Protein AF-A0A946ZHN4-F1 (afdb_monomer_lite)

Sequence (95 aa):
HSEYTPRGWMKTEKELLIFEQHLYLRQPGYGTSYITGKYLLENAMADYARIKEVNGNTFRIKDFLDELNSIGNIPISLGHWEMTGLDQFKGDQSN

Radius of gy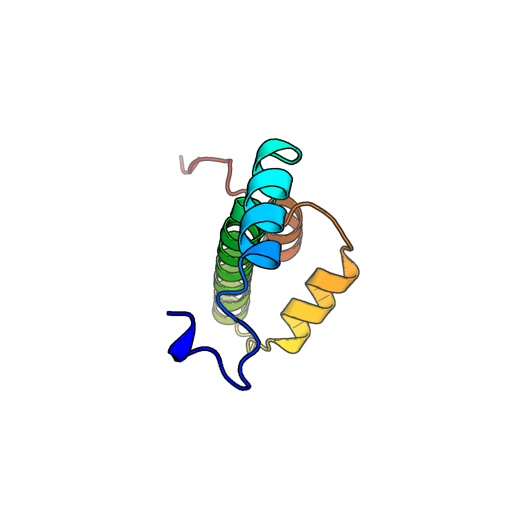ration: 18.46 Å; chains: 1; bounding box: 53×26×46 Å

Secondary structure (DSSP, 8-state):
-GGGSGGG-S---HHHHHHHHHHHHHSTTHHHHHHHHHHHHHHHHHHHHHHHHHTTPPP-HHHHHHHHHHH-SS-HHHHHHHHH---TTS-----

Structure (mmCIF, N/CA/C/O backbone):
data_AF-A0A946ZHN4-F1
#
_entry.id   AF-A0A946ZHN4-F1
#
loop_
_atom_site.group_PDB
_atom_site.id
_atom_site.type_symbol
_atom_site.label_atom_id
_atom_site.label_alt_id
_atom_site.label_comp_id
_atom_site.label_asym_id
_atom_site.label_entity_id
_atom_site.label_seq_id
_atom_site.pdbx_PDB_ins_code
_atom_site.Cartn_x
_atom_site.Cartn_y
_atom_site.Cartn_z
_atom_site.occupancy
_atom_site.B_iso_or_equiv
_atom_site.auth_seq_id
_atom_site.auth_comp_id
_atom_site.auth_asym_id
_atom_site.auth_atom_id
_atom_site.pdbx_PDB_model_num
ATOM 1 N N . HIS A 1 1 ? 21.571 12.083 -7.042 1.00 60.62 1 HIS A N 1
ATOM 2 C CA . HIS A 1 1 ? 20.841 11.061 -6.254 1.00 60.62 1 HIS A CA 1
ATOM 3 C C . HIS A 1 1 ? 21.572 9.713 -6.248 1.00 60.62 1 HIS A C 1
ATOM 5 O O . HIS A 1 1 ? 21.748 9.179 -5.167 1.00 60.62 1 HIS A O 1
ATOM 11 N N . SER A 1 2 ? 22.062 9.199 -7.391 1.00 66.06 2 SER A N 1
ATOM 12 C CA . SER A 1 2 ? 22.798 7.915 -7.472 1.00 66.06 2 SER A CA 1
ATOM 13 C C . SER A 1 2 ? 24.046 7.848 -6.576 1.00 66.06 2 SER A C 1
ATOM 15 O O . SER A 1 2 ? 24.299 6.831 -5.940 1.00 66.06 2 SER A O 1
ATOM 17 N N . GLU A 1 3 ? 24.794 8.950 -6.466 1.00 71.38 3 GLU A N 1
ATOM 18 C CA . GLU A 1 3 ? 26.007 9.041 -5.634 1.00 71.38 3 GLU A CA 1
ATOM 19 C C . GLU A 1 3 ? 25.731 8.987 -4.121 1.00 71.38 3 GLU A C 1
ATOM 21 O O . GLU A 1 3 ? 26.640 8.738 -3.336 1.00 71.38 3 GLU A O 1
ATOM 26 N N . TYR A 1 4 ? 24.476 9.185 -3.705 1.00 72.31 4 TYR A N 1
ATOM 27 C CA . TYR A 1 4 ? 24.073 9.191 -2.295 1.00 72.31 4 TYR A CA 1
ATOM 28 C C . TYR A 1 4 ? 23.433 7.875 -1.846 1.00 72.31 4 TYR A C 1
ATOM 30 O O . TYR A 1 4 ? 23.035 7.744 -0.689 1.00 72.31 4 TYR A O 1
ATOM 38 N N . THR A 1 5 ? 23.315 6.894 -2.742 1.00 70.62 5 THR A N 1
ATOM 39 C CA . THR A 1 5 ? 22.730 5.592 -2.411 1.00 70.62 5 THR A CA 1
ATOM 40 C C . THR A 1 5 ? 23.743 4.755 -1.623 1.00 70.62 5 THR A C 1
ATOM 42 O O . THR A 1 5 ? 24.824 4.463 -2.150 1.00 70.62 5 THR A O 1
ATOM 45 N N . PRO A 1 6 ? 23.434 4.340 -0.377 1.00 70.94 6 PRO A N 1
ATOM 46 C CA . PRO A 1 6 ? 24.361 3.572 0.444 1.00 70.94 6 PRO A CA 1
ATOM 47 C 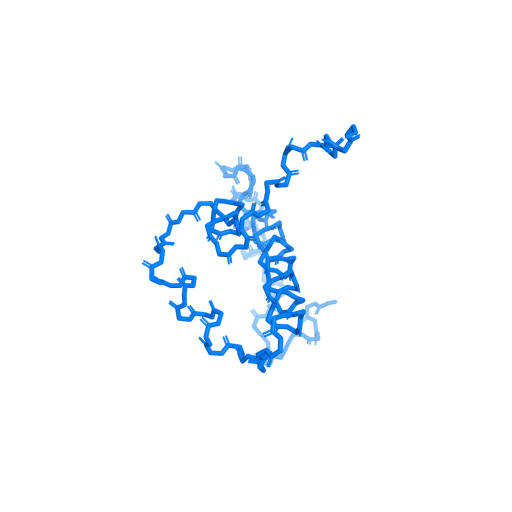C . PRO A 1 6 ? 24.846 2.311 -0.277 1.00 70.94 6 PRO A C 1
ATOM 49 O O . PRO A 1 6 ? 24.087 1.666 -0.998 1.00 70.94 6 PRO A O 1
ATOM 52 N N . ARG A 1 7 ? 26.116 1.946 -0.063 1.00 74.06 7 ARG A N 1
ATOM 53 C CA . ARG A 1 7 ? 26.746 0.725 -0.610 1.00 74.06 7 ARG A CA 1
ATOM 54 C C . ARG A 1 7 ? 26.823 0.651 -2.146 1.00 74.06 7 ARG A C 1
ATOM 56 O O . ARG A 1 7 ? 27.133 -0.413 -2.673 1.00 74.06 7 ARG A O 1
ATOM 63 N N . GLY A 1 8 ? 26.575 1.753 -2.861 1.00 69.62 8 GLY A N 1
ATOM 64 C CA . GLY A 1 8 ? 26.704 1.803 -4.322 1.00 69.62 8 GLY A CA 1
ATOM 65 C C . GLY A 1 8 ? 25.678 0.942 -5.064 1.00 69.62 8 GLY A C 1
ATOM 66 O O . GLY A 1 8 ? 25.953 0.477 -6.165 1.00 69.62 8 GLY A O 1
ATOM 67 N N . TRP A 1 9 ? 24.508 0.703 -4.462 1.00 68.44 9 TRP A N 1
ATOM 68 C CA . TRP A 1 9 ? 23.435 -0.107 -5.057 1.00 68.44 9 TRP A CA 1
ATOM 69 C C . TRP A 1 9 ? 22.787 0.524 -6.285 1.00 68.44 9 TRP A C 1
ATOM 71 O O . TRP A 1 9 ? 22.188 -0.178 -7.092 1.00 68.44 9 TRP A O 1
ATOM 81 N N . MET A 1 10 ? 22.930 1.837 -6.439 1.00 65.56 10 MET A N 1
ATOM 82 C CA . MET A 1 10 ? 22.516 2.548 -7.635 1.00 65.56 10 MET A CA 1
ATOM 83 C C . MET A 1 10 ? 23.778 2.994 -8.359 1.00 65.56 10 MET A C 1
ATOM 85 O O . MET A 1 10 ? 24.433 3.965 -7.971 1.00 65.56 10 MET A O 1
ATOM 89 N N . LYS A 1 11 ? 24.145 2.242 -9.391 1.00 65.06 11 LYS A N 1
ATOM 90 C CA . LYS A 1 11 ? 25.177 2.651 -10.333 1.00 65.06 11 LYS A CA 1
ATOM 91 C C . LYS A 1 11 ? 24.492 3.234 -11.557 1.00 65.06 11 LYS A C 1
ATOM 93 O O . LYS A 1 11 ? 23.489 2.699 -12.021 1.00 65.06 11 LYS A O 1
ATOM 98 N N . THR A 1 12 ? 25.055 4.293 -12.122 1.00 65.25 12 THR A N 1
ATOM 99 C CA . THR A 1 12 ? 24.670 4.835 -13.433 1.00 65.25 12 THR A CA 1
ATOM 100 C C . THR A 1 12 ? 25.182 3.935 -14.564 1.00 65.25 12 THR A C 1
ATOM 102 O O . THR A 1 12 ? 25.831 4.379 -15.509 1.00 65.25 12 THR A O 1
ATOM 105 N N . GLU A 1 13 ? 24.920 2.632 -14.463 1.00 75.00 13 GLU A N 1
ATOM 106 C CA . GLU A 1 13 ? 25.225 1.676 -15.519 1.00 75.00 13 GLU A CA 1
ATOM 107 C C . GLU A 1 13 ? 24.199 1.858 -16.642 1.00 75.00 13 GLU A C 1
ATOM 109 O O . GLU A 1 13 ? 22.987 1.790 -16.431 1.00 75.00 13 GLU A O 1
ATOM 114 N N . LYS A 1 14 ? 24.692 2.110 -17.859 1.00 79.06 14 LYS A N 1
ATOM 115 C CA . LYS A 1 14 ? 23.858 2.351 -19.046 1.00 79.06 14 LYS A CA 1
ATOM 116 C C . LYS A 1 14 ? 22.855 1.215 -19.291 1.00 79.06 14 LYS A C 1
ATOM 118 O O . LYS A 1 14 ? 21.747 1.470 -19.751 1.00 79.06 14 LYS A O 1
ATOM 123 N N . GLU A 1 15 ? 23.234 -0.017 -18.964 1.00 83.50 15 GLU A N 1
ATOM 124 C CA . GLU A 1 15 ? 22.392 -1.205 -19.117 1.00 83.50 15 GLU A CA 1
ATOM 125 C C 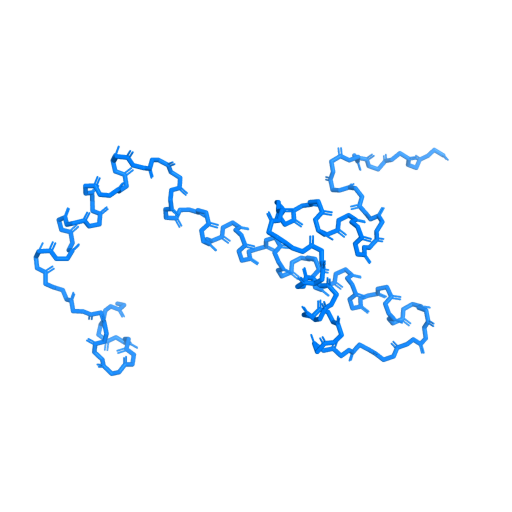. GLU A 1 15 ? 21.200 -1.207 -18.151 1.00 83.50 15 GLU A C 1
ATOM 127 O O . GLU A 1 15 ? 20.077 -1.452 -18.591 1.00 83.50 15 GLU A O 1
ATOM 132 N N . LEU A 1 16 ? 21.410 -0.852 -16.875 1.00 83.88 16 LEU A N 1
ATOM 133 C CA . LEU A 1 16 ? 20.336 -0.757 -15.880 1.00 83.88 16 LEU A CA 1
ATOM 134 C C . LEU A 1 16 ? 19.316 0.320 -16.268 1.00 83.88 16 LEU A C 1
ATOM 136 O O . LEU A 1 16 ? 18.114 0.067 -16.253 1.00 83.88 16 LEU A O 1
ATOM 140 N N . LEU A 1 17 ? 19.791 1.491 -16.702 1.00 85.81 17 LEU A N 1
ATOM 141 C CA . LEU A 1 17 ? 18.916 2.578 -17.150 1.00 85.81 17 LEU A CA 1
ATOM 142 C C . LEU A 1 17 ? 18.051 2.164 -18.351 1.00 85.81 17 LEU A C 1
ATOM 144 O O . LEU A 1 17 ? 16.845 2.410 -18.369 1.00 85.81 17 LEU A O 1
ATOM 148 N N . ILE A 1 18 ? 18.656 1.528 -19.360 1.00 89.56 18 ILE A N 1
ATOM 149 C CA . ILE A 1 18 ? 17.932 1.052 -20.547 1.00 89.56 18 ILE A CA 1
ATOM 150 C C . ILE A 1 18 ? 16.919 -0.030 -20.158 1.00 89.56 18 ILE A C 1
ATOM 152 O O . ILE A 1 18 ? 15.811 -0.054 -20.700 1.00 89.56 18 ILE A O 1
ATOM 156 N N . PHE A 1 19 ? 17.275 -0.919 -19.232 1.00 91.19 19 PHE A N 1
ATOM 157 C CA . PHE A 1 19 ? 16.364 -1.935 -18.716 1.00 91.19 19 PHE A CA 1
ATOM 158 C C . PHE A 1 19 ? 15.139 -1.306 -18.039 1.00 91.19 19 PHE A C 1
ATOM 160 O O . PHE A 1 19 ? 14.016 -1.652 -18.405 1.00 91.19 19 PHE A O 1
ATOM 167 N N . GLU A 1 20 ? 15.329 -0.354 -17.120 1.00 89.81 20 GLU A N 1
ATOM 168 C CA . GLU A 1 20 ? 14.227 0.327 -16.424 1.00 89.81 20 GLU A CA 1
ATOM 169 C C . GLU A 1 20 ? 13.304 1.066 -17.403 1.00 89.81 20 GLU A C 1
ATOM 171 O O . GLU A 1 20 ? 12.081 0.949 -17.314 1.00 89.81 20 GLU A O 1
ATOM 176 N N . GLN A 1 21 ? 13.865 1.759 -18.400 1.00 91.25 21 GLN A N 1
ATOM 177 C CA . GLN A 1 21 ? 13.079 2.424 -19.445 1.00 91.25 21 GLN A CA 1
ATOM 178 C C . GLN A 1 21 ? 12.207 1.434 -20.230 1.00 91.25 21 GLN A C 1
ATOM 180 O O . GLN A 1 21 ? 11.015 1.678 -20.430 1.00 91.25 21 GLN A O 1
ATOM 185 N N . HIS A 1 22 ? 12.769 0.294 -20.645 1.00 95.94 22 HIS A N 1
ATOM 186 C CA . HIS A 1 22 ? 11.995 -0.748 -21.321 1.00 95.94 22 HIS A CA 1
ATOM 187 C C . HIS A 1 22 ? 10.946 -1.385 -20.406 1.00 95.94 22 HIS A C 1
ATOM 189 O O . HIS A 1 22 ? 9.849 -1.695 -20.874 1.00 95.94 22 HIS A O 1
ATOM 195 N N . LEU A 1 23 ? 11.262 -1.585 -19.123 1.00 94.62 23 LEU A N 1
ATOM 196 C CA . LEU A 1 23 ? 10.327 -2.121 -18.138 1.00 94.62 23 LEU A CA 1
ATOM 197 C C . LEU A 1 23 ? 9.101 -1.216 -18.020 1.00 94.62 23 LEU 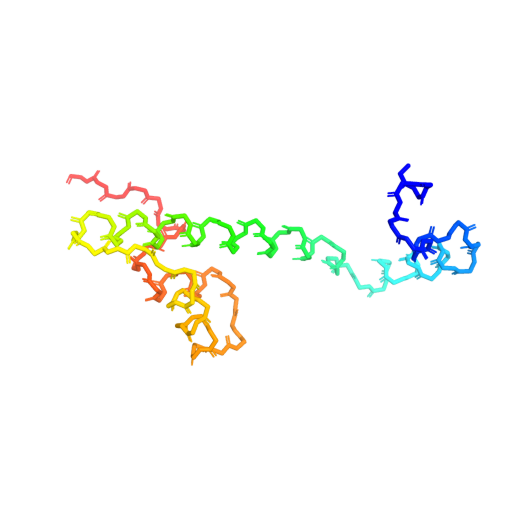A C 1
ATOM 199 O O . LEU A 1 23 ? 7.982 -1.702 -18.159 1.00 94.62 23 LEU A O 1
ATOM 203 N N . TYR A 1 24 ? 9.295 0.093 -17.857 1.00 94.62 24 TYR A N 1
ATOM 204 C CA . TYR A 1 24 ? 8.183 1.037 -17.723 1.00 94.62 24 TYR A CA 1
ATOM 205 C C . TYR A 1 24 ? 7.346 1.179 -18.999 1.00 94.62 24 TYR A C 1
ATOM 207 O O . TYR A 1 24 ? 6.137 1.378 -18.905 1.00 94.62 24 TYR A O 1
ATOM 215 N N . LEU A 1 25 ? 7.947 1.016 -20.183 1.00 95.62 25 LEU A N 1
ATOM 216 C CA . LEU A 1 25 ? 7.204 0.983 -21.450 1.00 95.62 25 LEU A CA 1
ATOM 217 C C . LEU A 1 25 ? 6.356 -0.288 -21.608 1.00 95.62 25 LEU A C 1
ATOM 219 O O . LEU A 1 25 ? 5.265 -0.231 -22.168 1.00 95.62 25 LEU A O 1
ATOM 223 N N . ARG A 1 26 ? 6.848 -1.441 -21.138 1.00 97.44 26 ARG A N 1
ATOM 224 C CA . ARG A 1 26 ? 6.140 -2.733 -21.239 1.00 97.44 26 ARG A CA 1
ATOM 225 C C . ARG A 1 26 ? 5.134 -2.957 -20.114 1.00 97.44 26 ARG A C 1
ATOM 227 O O . ARG A 1 26 ? 4.185 -3.710 -20.297 1.00 97.44 26 ARG A O 1
ATOM 234 N N . GLN A 1 27 ? 5.365 -2.347 -18.956 1.00 96.88 27 GLN A N 1
ATOM 235 C CA . GLN A 1 27 ? 4.561 -2.506 -17.749 1.00 96.88 27 GLN A CA 1
ATOM 236 C C . GLN A 1 27 ? 4.150 -1.128 -17.217 1.00 96.88 27 GLN A C 1
ATOM 238 O O . GLN A 1 27 ? 4.713 -0.639 -16.228 1.00 96.88 27 GLN A O 1
ATOM 243 N N . PRO A 1 28 ? 3.181 -0.470 -17.879 1.00 95.50 28 PRO A N 1
ATOM 244 C CA . PRO A 1 28 ? 2.689 0.822 -17.428 1.00 95.50 28 PRO A CA 1
ATOM 245 C C . PRO A 1 28 ? 2.161 0.708 -15.994 1.00 95.50 28 PRO A C 1
ATOM 247 O O . PRO A 1 28 ? 1.406 -0.202 -15.661 1.00 95.50 28 PRO A O 1
ATOM 250 N N . GLY A 1 29 ? 2.588 1.632 -15.135 1.00 93.88 29 GLY A N 1
ATOM 251 C CA . GLY A 1 29 ? 2.201 1.667 -13.725 1.00 93.88 29 GLY A CA 1
ATOM 252 C C . GLY A 1 29 ? 3.117 0.895 -12.770 1.00 93.88 29 GLY A C 1
ATOM 253 O O . GLY A 1 29 ? 3.012 1.115 -11.566 1.00 93.88 29 GLY A O 1
ATOM 254 N N . TYR A 1 30 ? 4.056 0.067 -13.254 1.00 95.06 30 TYR A N 1
ATOM 255 C CA . TYR A 1 30 ? 4.957 -0.707 -12.383 1.00 95.06 30 TYR A CA 1
ATOM 256 C C . TYR A 1 30 ? 5.737 0.197 -11.420 1.00 95.06 30 TYR A C 1
ATOM 258 O O . TYR A 1 30 ? 5.631 0.051 -10.207 1.00 95.06 30 TYR A O 1
ATOM 266 N N . GLY A 1 31 ? 6.458 1.195 -11.942 1.00 92.94 31 GLY A N 1
ATOM 267 C CA . GLY A 1 31 ? 7.249 2.110 -11.112 1.00 92.94 31 GLY A CA 1
ATOM 268 C C . GLY A 1 31 ? 6.394 2.939 -10.150 1.00 92.94 31 GLY A C 1
ATOM 269 O O . GLY A 1 31 ? 6.698 3.031 -8.962 1.00 92.94 31 GLY A O 1
ATOM 270 N N . THR A 1 32 ? 5.284 3.500 -10.636 1.00 94.94 32 THR A N 1
ATOM 271 C CA . THR A 1 32 ? 4.397 4.326 -9.804 1.00 94.94 32 THR A CA 1
ATOM 272 C C . THR A 1 32 ? 3.694 3.511 -8.723 1.00 94.94 32 THR A C 1
ATOM 274 O O . THR A 1 32 ? 3.453 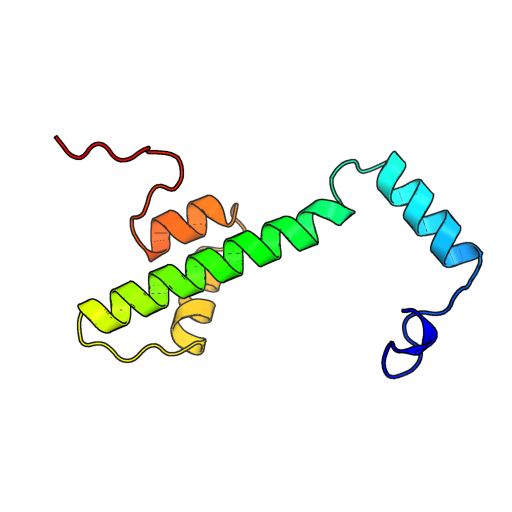4.058 -7.650 1.00 94.94 32 THR A O 1
ATOM 277 N N . SER A 1 33 ? 3.436 2.216 -8.952 1.00 94.56 33 SER A N 1
ATOM 278 C CA . SER A 1 33 ? 2.774 1.337 -7.979 1.00 94.56 33 SER A CA 1
ATOM 279 C C . SER A 1 33 ? 3.510 1.255 -6.638 1.00 94.56 33 SER A C 1
ATOM 281 O O . SER A 1 33 ? 2.861 1.216 -5.596 1.00 94.56 33 SER A O 1
ATOM 283 N N . TYR A 1 34 ? 4.846 1.326 -6.632 1.00 93.69 34 TYR A N 1
ATOM 284 C CA . TYR A 1 34 ? 5.637 1.347 -5.396 1.00 93.69 34 TYR A CA 1
ATOM 285 C C . TYR A 1 34 ? 5.414 2.624 -4.588 1.00 93.69 34 TYR A C 1
ATOM 287 O O . TYR A 1 34 ? 5.320 2.583 -3.362 1.00 93.69 34 TYR A O 1
ATOM 295 N N . ILE A 1 35 ? 5.311 3.761 -5.275 1.00 95.31 35 ILE A N 1
ATOM 296 C CA . ILE A 1 35 ? 5.114 5.065 -4.640 1.00 95.31 35 ILE A CA 1
ATOM 297 C C . ILE A 1 35 ? 3.684 5.184 -4.119 1.00 95.31 35 ILE A C 1
ATOM 299 O O . ILE A 1 35 ? 3.475 5.531 -2.958 1.00 95.31 35 ILE A O 1
ATOM 303 N N . THR A 1 36 ? 2.696 4.842 -4.948 1.00 95.56 36 THR A N 1
ATOM 304 C CA . THR A 1 36 ? 1.286 4.894 -4.550 1.00 95.56 36 THR A CA 1
ATOM 305 C C . THR A 1 36 ? 0.971 3.856 -3.478 1.00 95.56 36 THR A C 1
ATOM 307 O O . THR A 1 36 ? 0.266 4.167 -2.527 1.00 95.56 36 THR A O 1
ATOM 310 N N . GLY A 1 37 ? 1.525 2.645 -3.581 1.00 95.00 37 GLY A N 1
ATOM 311 C CA . GLY A 1 37 ? 1.358 1.592 -2.580 1.00 95.00 37 GLY A CA 1
ATOM 312 C C . GLY A 1 37 ? 1.925 1.993 -1.220 1.00 95.00 37 GLY A C 1
ATOM 313 O O . GLY A 1 37 ? 1.238 1.843 -0.212 1.00 95.00 37 GLY A O 1
ATOM 314 N N . LYS A 1 38 ? 3.130 2.583 -1.191 1.00 96.00 38 LYS A N 1
ATOM 315 C CA . LYS A 1 38 ? 3.715 3.149 0.033 1.00 96.00 38 LYS A CA 1
ATOM 316 C C . LYS A 1 38 ? 2.805 4.215 0.644 1.00 96.00 38 LYS A C 1
ATOM 318 O O . LYS A 1 38 ? 2.507 4.139 1.828 1.00 96.00 38 LYS A O 1
ATOM 323 N N . TYR A 1 39 ? 2.360 5.181 -0.158 1.00 96.81 39 TYR A N 1
ATOM 324 C CA . TYR A 1 39 ? 1.492 6.261 0.315 1.00 96.81 39 TYR A CA 1
ATOM 325 C C . TYR A 1 39 ? 0.186 5.729 0.931 1.00 96.81 39 TYR A C 1
ATOM 327 O O . TYR A 1 39 ? -0.207 6.146 2.018 1.00 96.81 39 TYR A O 1
ATOM 335 N N . LEU A 1 40 ? -0.461 4.760 0.275 1.00 96.00 40 LEU A N 1
ATOM 336 C CA . LEU A 1 40 ? -1.674 4.127 0.800 1.00 96.00 40 LEU A CA 1
ATOM 337 C C . LEU A 1 40 ? -1.412 3.373 2.111 1.00 96.00 40 LEU A C 1
ATOM 339 O O . LEU A 1 40 ? -2.234 3.439 3.022 1.00 96.00 40 LEU A O 1
ATOM 343 N N . LEU A 1 41 ? -0.268 2.691 2.222 1.00 96.69 41 LEU A N 1
ATOM 344 C CA . LEU A 1 41 ? 0.130 1.975 3.434 1.00 96.69 41 LEU A CA 1
ATOM 345 C C . LEU A 1 41 ? 0.380 2.938 4.604 1.00 96.69 41 LEU A C 1
ATOM 347 O O . LEU A 1 41 ? -0.062 2.677 5.721 1.00 96.69 41 LEU A O 1
ATOM 351 N N . GLU A 1 42 ? 1.065 4.055 4.348 1.00 97.31 42 GLU A N 1
ATOM 352 C CA . GLU A 1 42 ? 1.324 5.099 5.345 1.00 97.31 42 GLU A CA 1
ATOM 353 C C . GLU A 1 42 ? 0.016 5.716 5.859 1.00 97.31 42 GLU A C 1
ATOM 355 O O . GLU A 1 42 ? -0.153 5.854 7.071 1.00 97.31 42 GLU A O 1
ATOM 360 N N . ASN A 1 43 ? -0.936 6.002 4.964 1.00 96.62 43 ASN A N 1
ATOM 361 C CA . ASN A 1 43 ? -2.265 6.482 5.349 1.00 96.62 43 ASN A CA 1
ATOM 362 C C . ASN A 1 43 ? -3.023 5.454 6.201 1.00 96.62 43 ASN A C 1
ATOM 364 O O . ASN A 1 43 ? -3.556 5.808 7.251 1.00 96.62 43 ASN A O 1
ATOM 368 N N . ALA A 1 44 ? -3.030 4.182 5.789 1.00 96.94 44 ALA A N 1
ATOM 369 C CA . ALA A 1 44 ? -3.703 3.119 6.533 1.00 96.94 44 ALA A CA 1
ATOM 370 C C . ALA A 1 44 ? -3.137 2.963 7.952 1.00 96.94 44 ALA A C 1
ATOM 372 O O . ALA A 1 44 ? -3.883 2.824 8.919 1.00 96.94 44 ALA A O 1
ATOM 373 N N . MET A 1 45 ? -1.811 3.036 8.091 1.00 98.19 45 MET A N 1
ATOM 374 C CA . MET A 1 45 ? -1.139 2.973 9.386 1.00 98.19 45 MET A CA 1
ATOM 375 C C . MET A 1 45 ? -1.468 4.182 10.269 1.00 98.19 45 MET A C 1
ATOM 377 O O . MET A 1 45 ? -1.657 4.019 11.476 1.00 98.19 45 MET A O 1
ATOM 381 N N . ALA A 1 46 ? -1.548 5.383 9.688 1.00 97.62 46 ALA A N 1
ATOM 382 C CA . ALA A 1 46 ? -1.908 6.595 10.418 1.00 97.62 46 ALA A CA 1
ATOM 383 C C . ALA A 1 46 ? -3.339 6.517 10.977 1.00 97.62 46 ALA A C 1
ATOM 385 O O . ALA A 1 46 ? -3.551 6.775 12.164 1.00 97.62 46 ALA A O 1
ATOM 386 N N . ASP A 1 47 ? -4.306 6.097 10.159 1.00 97.69 47 ASP A N 1
ATOM 387 C CA . ASP A 1 47 ? -5.692 5.916 10.597 1.00 97.69 47 ASP A CA 1
ATOM 388 C C . ASP A 1 47 ? -5.836 4.792 11.627 1.00 97.69 47 ASP A C 1
ATOM 390 O O . ASP A 1 47 ? -6.522 4.961 12.638 1.00 97.69 47 ASP A O 1
ATOM 394 N N . TYR A 1 48 ? -5.128 3.677 11.434 1.00 97.69 48 TYR A N 1
ATOM 395 C CA . TYR A 1 48 ? -5.075 2.587 12.405 1.00 97.69 48 TYR A CA 1
ATOM 396 C C . TYR A 1 48 ? -4.549 3.059 13.768 1.00 97.69 48 TYR A C 1
ATOM 398 O O . TYR A 1 48 ? -5.151 2.778 14.806 1.00 97.69 48 TYR A O 1
ATOM 406 N N . ALA A 1 49 ? -3.446 3.817 13.780 1.00 98.00 49 ALA A N 1
ATOM 407 C CA . ALA A 1 49 ? -2.872 4.376 15.002 1.00 98.00 49 ALA A CA 1
ATOM 408 C C . ALA A 1 49 ? -3.844 5.336 15.703 1.00 98.00 49 ALA A C 1
ATOM 410 O O . ALA A 1 49 ? -4.057 5.211 16.911 1.00 98.00 49 ALA A O 1
ATOM 411 N N . ARG A 1 50 ? -4.494 6.226 14.942 1.00 97.25 50 ARG A N 1
ATOM 412 C CA . ARG A 1 50 ? -5.515 7.153 15.453 1.00 97.25 50 ARG A CA 1
ATOM 413 C C . ARG A 1 50 ? -6.694 6.410 16.087 1.00 97.25 50 ARG A C 1
ATOM 415 O O . ARG A 1 50 ? -7.159 6.796 17.155 1.00 97.25 50 ARG A O 1
ATOM 422 N N . ILE A 1 51 ? -7.176 5.332 15.466 1.00 96.81 51 ILE A N 1
ATOM 423 C CA . ILE A 1 51 ? -8.263 4.506 16.019 1.00 96.81 51 ILE A CA 1
ATOM 424 C C . ILE A 1 51 ? -7.831 3.821 17.320 1.00 96.81 51 ILE A C 1
ATOM 426 O O . ILE A 1 51 ? -8.608 3.784 18.275 1.00 96.81 51 ILE A O 1
ATOM 430 N N . LYS A 1 52 ? -6.597 3.300 17.400 1.00 97.06 52 LYS A N 1
ATOM 431 C CA . LYS A 1 52 ? -6.073 2.726 18.652 1.00 97.06 52 LYS A CA 1
ATOM 432 C C . LYS A 1 52 ? -6.053 3.771 19.764 1.00 97.06 52 LYS A C 1
ATOM 434 O O . LYS A 1 52 ? -6.568 3.481 20.841 1.00 97.06 52 LYS A O 1
ATOM 439 N N . GLU A 1 53 ? -5.548 4.970 19.480 1.00 96.31 53 GLU A N 1
ATOM 440 C CA . GLU A 1 53 ? -5.486 6.082 20.434 1.00 96.31 53 GLU A CA 1
ATOM 441 C C . GLU A 1 53 ? -6.876 6.481 20.953 1.00 96.31 53 GLU A C 1
ATOM 443 O O . GLU A 1 53 ? -7.085 6.514 22.165 1.00 96.31 53 GLU A O 1
ATOM 448 N N . VAL A 1 54 ? -7.850 6.696 20.058 1.00 96.50 54 VAL A N 1
ATOM 449 C CA . VAL A 1 54 ? -9.239 7.045 20.428 1.00 96.50 54 VAL A CA 1
ATOM 450 C C . VAL A 1 54 ? -9.891 5.958 21.288 1.00 96.50 54 VAL A C 1
ATOM 452 O O . VAL A 1 54 ? -10.650 6.264 22.205 1.00 96.50 54 VAL A O 1
ATOM 455 N N . ASN A 1 55 ? -9.558 4.691 21.041 1.00 96.00 55 ASN A N 1
ATOM 456 C CA . ASN A 1 55 ? -10.059 3.553 21.810 1.00 96.00 55 ASN A CA 1
ATOM 457 C C . ASN A 1 55 ? -9.259 3.280 23.101 1.00 96.00 55 ASN A C 1
ATOM 459 O O . ASN A 1 55 ? -9.484 2.256 23.745 1.00 96.00 55 ASN A O 1
ATOM 463 N N . GLY A 1 56 ? -8.309 4.146 23.474 1.00 96.62 56 GLY A N 1
ATOM 464 C CA . GLY A 1 56 ? -7.487 3.992 24.680 1.00 96.62 56 GLY A CA 1
ATOM 465 C C . GLY A 1 56 ? -6.450 2.866 24.604 1.00 96.62 56 GLY A C 1
ATOM 466 O O . GLY A 1 56 ? -5.905 2.455 25.628 1.00 96.62 56 GLY A O 1
ATOM 467 N N . ASN A 1 57 ? -6.163 2.358 23.405 1.00 96.62 57 ASN A N 1
ATOM 468 C CA . ASN A 1 57 ? -5.179 1.308 23.165 1.00 96.62 57 ASN A CA 1
ATOM 469 C C . ASN A 1 57 ? -3.841 1.908 22.715 1.00 96.62 57 ASN A C 1
ATOM 471 O O . ASN A 1 57 ? -3.789 2.841 21.917 1.00 96.62 57 ASN A O 1
ATOM 475 N N . THR A 1 58 ? -2.727 1.329 23.161 1.00 96.69 58 THR A N 1
ATOM 476 C CA . THR A 1 58 ? -1.398 1.717 22.665 1.00 96.69 58 THR A CA 1
ATOM 477 C C . THR A 1 58 ? -1.185 1.206 21.241 1.00 96.69 58 THR A C 1
ATOM 479 O O . THR A 1 58 ? -1.293 0.006 20.991 1.00 96.69 58 THR A O 1
ATOM 482 N N . PHE A 1 59 ? -0.815 2.089 20.312 1.00 97.50 59 PHE A N 1
ATOM 483 C CA . PHE A 1 59 ? -0.382 1.680 18.977 1.00 97.50 59 PHE A CA 1
ATOM 484 C C . PHE A 1 59 ? 0.954 0.924 19.030 1.00 97.50 59 PHE A C 1
ATOM 486 O O . PHE A 1 59 ? 1.919 1.371 19.655 1.00 97.50 59 PHE A O 1
ATOM 493 N N . ARG A 1 60 ? 1.027 -0.210 18.327 1.00 97.88 60 ARG A N 1
ATOM 494 C CA . ARG A 1 60 ? 2.261 -0.967 18.095 1.00 97.88 60 ARG A CA 1
ATOM 495 C C . ARG A 1 60 ? 2.358 -1.321 16.619 1.00 97.88 60 ARG A C 1
ATOM 497 O O . ARG A 1 60 ? 1.455 -1.943 16.070 1.00 97.88 60 ARG A O 1
ATOM 504 N N . ILE A 1 61 ? 3.495 -1.003 16.003 1.00 97.69 61 ILE A N 1
ATOM 505 C CA . ILE A 1 61 ? 3.741 -1.303 14.584 1.00 97.69 61 ILE A CA 1
ATOM 506 C C . ILE A 1 61 ? 3.624 -2.798 14.264 1.00 97.69 61 ILE A C 1
ATOM 508 O O . ILE A 1 61 ? 3.166 -3.167 13.189 1.00 97.69 61 ILE A O 1
ATOM 512 N N . LYS A 1 62 ? 4.004 -3.659 15.215 1.00 98.12 62 LYS A N 1
ATOM 513 C CA . LYS A 1 62 ? 3.881 -5.111 15.078 1.00 98.12 62 LYS A CA 1
ATOM 514 C C . LYS A 1 62 ? 2.427 -5.527 14.853 1.00 98.12 62 LYS A C 1
ATOM 516 O O . LYS A 1 62 ? 2.179 -6.306 13.948 1.00 98.12 62 LYS A O 1
ATOM 521 N N . ASP A 1 63 ? 1.494 -4.982 15.630 1.00 98.00 63 ASP A N 1
ATOM 522 C CA . ASP A 1 63 ? 0.081 -5.362 15.551 1.00 98.00 63 ASP A CA 1
ATOM 523 C C . ASP A 1 63 ? -0.516 -4.941 14.198 1.00 98.00 63 ASP A C 1
ATOM 525 O O . ASP A 1 63 ? -1.202 -5.730 13.559 1.00 98.00 63 ASP A O 1
ATOM 529 N N . PHE A 1 64 ? -0.158 -3.745 13.709 1.00 98.00 64 PHE A N 1
ATOM 530 C CA . PHE A 1 64 ? -0.521 -3.290 12.363 1.00 98.00 64 PHE A CA 1
ATOM 531 C C . PHE A 1 64 ? 0.005 -4.235 11.269 1.00 98.00 64 PHE A C 1
ATOM 533 O O . PHE A 1 64 ? -0.747 -4.637 10.385 1.00 98.00 64 PHE A O 1
ATOM 540 N N . LEU A 1 65 ? 1.290 -4.602 11.321 1.00 97.81 65 LEU A N 1
ATOM 541 C CA . LEU A 1 65 ? 1.895 -5.480 10.316 1.00 97.81 65 LEU A CA 1
ATOM 542 C C . LEU A 1 65 ? 1.347 -6.910 10.388 1.00 97.81 65 LEU A C 1
ATOM 544 O O . LEU A 1 65 ? 1.148 -7.527 9.345 1.00 97.81 65 LEU A O 1
ATOM 548 N N . ASP A 1 66 ? 1.102 -7.440 11.585 1.00 98.19 66 ASP A N 1
ATOM 549 C CA . ASP A 1 66 ? 0.520 -8.772 11.770 1.00 98.19 66 ASP A CA 1
ATOM 550 C C . ASP A 1 66 ? -0.898 -8.838 11.192 1.00 98.19 66 ASP A C 1
ATOM 552 O O . ASP A 1 66 ? -1.220 -9.769 10.453 1.00 98.19 66 ASP A O 1
ATOM 556 N N . GLU A 1 67 ? -1.725 -7.831 11.478 1.00 97.19 67 GLU A N 1
ATOM 557 C CA . GLU A 1 67 ? -3.094 -7.741 10.975 1.00 97.19 67 GLU A CA 1
ATOM 558 C C . GLU A 1 67 ? -3.110 -7.596 9.446 1.00 97.19 67 GLU A C 1
ATOM 560 O O . GLU A 1 67 ? -3.732 -8.410 8.762 1.00 97.19 67 GLU A O 1
ATOM 565 N N . LEU A 1 68 ? -2.317 -6.671 8.891 1.00 97.19 68 LEU A N 1
ATOM 566 C CA . LEU A 1 68 ? -2.160 -6.508 7.442 1.00 97.19 68 LEU A CA 1
ATOM 567 C C . LEU A 1 68 ? -1.712 -7.806 6.750 1.00 97.19 68 LEU A C 1
ATOM 569 O O . LEU A 1 68 ? -2.266 -8.189 5.722 1.00 97.19 68 LEU A O 1
ATOM 573 N N . ASN A 1 69 ? -0.724 -8.507 7.313 1.00 96.75 69 ASN A N 1
ATOM 574 C CA . ASN A 1 69 ? -0.226 -9.762 6.745 1.00 96.75 69 ASN A CA 1
ATOM 575 C C . ASN A 1 69 ? -1.261 -10.892 6.818 1.00 96.75 69 ASN A C 1
ATOM 577 O O . ASN A 1 69 ? -1.265 -11.765 5.950 1.00 96.75 69 ASN A O 1
ATOM 581 N N . SER A 1 70 ? -2.135 -10.885 7.829 1.00 97.69 70 SER A N 1
ATOM 582 C CA . SER A 1 70 ? -3.192 -11.891 7.982 1.00 97.69 70 SER A CA 1
ATOM 583 C C . SER A 1 70 ? -4.324 -11.743 6.959 1.00 97.69 70 SER A C 1
ATOM 585 O O . SER A 1 70 ? -4.925 -12.745 6.575 1.00 97.69 70 SER A O 1
ATOM 587 N N . ILE A 1 71 ? -4.560 -10.521 6.466 1.00 95.69 71 ILE A N 1
ATOM 588 C CA . ILE A 1 71 ? -5.529 -10.215 5.400 1.00 95.69 71 ILE A CA 1
ATOM 589 C C . ILE A 1 71 ? -5.051 -10.759 4.038 1.00 95.69 71 ILE A C 1
ATOM 591 O O . ILE A 1 71 ? -5.857 -11.112 3.175 1.00 95.69 71 ILE A O 1
ATOM 595 N N . GLY A 1 72 ? -3.734 -10.881 3.848 1.00 93.69 72 GLY A N 1
ATOM 596 C CA . GLY A 1 72 ? -3.117 -11.404 2.630 1.00 93.69 72 GLY A CA 1
ATOM 597 C C . GLY A 1 72 ? -2.856 -10.340 1.558 1.00 93.69 72 GLY A C 1
ATOM 598 O O . GLY A 1 72 ? -2.860 -9.139 1.815 1.00 93.69 72 GLY A O 1
ATOM 599 N N . ASN A 1 73 ? -2.572 -10.784 0.328 1.00 94.81 73 ASN A N 1
ATOM 600 C CA . ASN A 1 73 ? -2.180 -9.892 -0.768 1.00 94.81 73 ASN A CA 1
ATOM 601 C C . ASN A 1 73 ? -3.401 -9.362 -1.536 1.00 94.81 73 ASN A C 1
ATOM 603 O O . ASN A 1 73 ? -3.755 -9.874 -2.601 1.00 94.81 73 ASN A O 1
ATOM 607 N N . ILE A 1 74 ? -4.040 -8.340 -0.973 1.00 95.62 74 ILE A N 1
ATOM 608 C CA . ILE A 1 74 ? -5.145 -7.597 -1.589 1.00 95.62 74 ILE A CA 1
ATOM 609 C C . ILE A 1 74 ? -4.741 -6.128 -1.816 1.00 95.62 74 ILE A C 1
ATOM 611 O O . ILE A 1 74 ? -3.751 -5.667 -1.242 1.00 95.62 74 ILE A O 1
ATOM 615 N N . PRO A 1 75 ? -5.484 -5.352 -2.628 1.00 94.81 75 PRO A N 1
ATOM 616 C CA . PRO A 1 75 ? -5.270 -3.911 -2.728 1.00 94.81 75 PRO A CA 1
ATOM 617 C C . PRO A 1 75 ? -5.232 -3.232 -1.353 1.00 94.81 75 PRO A C 1
ATOM 619 O O . PRO A 1 75 ? -6.131 -3.431 -0.538 1.00 94.81 75 PRO A O 1
ATOM 622 N N . ILE A 1 76 ? -4.226 -2.381 -1.116 1.00 95.12 76 ILE A N 1
ATOM 623 C CA . ILE A 1 76 ? -4.031 -1.703 0.180 1.00 95.12 76 ILE A CA 1
ATOM 624 C C . ILE A 1 76 ? -5.258 -0.886 0.600 1.00 95.12 76 ILE A C 1
ATOM 626 O O . ILE A 1 76 ? -5.535 -0.781 1.786 1.00 95.12 76 ILE A O 1
ATOM 630 N N . SER A 1 77 ? -6.035 -0.354 -0.345 1.00 93.88 77 SER A N 1
ATOM 631 C CA . SER A 1 77 ? -7.297 0.329 -0.040 1.00 93.88 77 SER A CA 1
ATOM 632 C C . SER A 1 77 ? -8.334 -0.582 0.630 1.00 93.88 77 SER A C 1
ATOM 634 O O . SER A 1 77 ? -9.034 -0.133 1.532 1.00 93.88 77 SER A O 1
ATOM 636 N N . LEU A 1 78 ? -8.415 -1.855 0.228 1.00 95.38 78 LEU A N 1
ATOM 637 C CA . LEU A 1 78 ? -9.300 -2.839 0.856 1.00 95.38 78 LEU A CA 1
ATOM 638 C C . LEU A 1 78 ? -8.756 -3.289 2.211 1.00 95.38 78 LEU A C 1
ATOM 640 O O . LEU A 1 78 ? -9.522 -3.384 3.160 1.00 95.38 78 LEU A O 1
ATOM 644 N N . GLY A 1 79 ? -7.440 -3.504 2.312 1.00 95.94 79 GLY A N 1
ATOM 645 C CA . GLY A 1 79 ? -6.798 -3.798 3.596 1.00 95.94 79 GLY A CA 1
ATOM 646 C C . GLY A 1 79 ? -6.997 -2.661 4.598 1.00 95.94 79 GLY A C 1
ATOM 647 O O . GLY A 1 79 ? -7.326 -2.904 5.751 1.00 95.94 79 GLY A O 1
ATOM 648 N N . HIS A 1 80 ? -6.892 -1.411 4.143 1.00 96.00 80 HIS A N 1
ATOM 649 C CA . HIS A 1 80 ? -7.179 -0.251 4.972 1.00 96.00 80 HIS A CA 1
ATOM 650 C C . HIS A 1 80 ? -8.622 -0.276 5.488 1.00 96.00 80 HIS A C 1
ATOM 652 O O . HIS A 1 80 ? -8.825 -0.183 6.694 1.00 96.00 80 HIS A O 1
ATOM 658 N N . TRP A 1 81 ? -9.602 -0.456 4.599 1.00 95.81 81 TRP A N 1
ATOM 659 C CA . TRP A 1 81 ? -11.008 -0.547 4.991 1.00 95.81 81 TRP A CA 1
ATOM 660 C C . TRP A 1 81 ? -11.273 -1.692 5.979 1.00 95.81 81 TRP A C 1
ATOM 662 O O . TRP A 1 81 ? -11.965 -1.473 6.967 1.00 95.81 81 TRP A O 1
ATOM 672 N N . GLU A 1 82 ? -10.698 -2.876 5.768 1.00 95.62 82 GLU A N 1
ATOM 673 C CA . GLU A 1 82 ? -10.857 -4.018 6.682 1.00 95.62 82 GLU A CA 1
ATOM 674 C C . GLU A 1 82 ? -10.306 -3.703 8.085 1.00 95.62 82 GLU A C 1
ATOM 676 O O . GLU A 1 82 ? -10.949 -3.993 9.090 1.00 95.62 82 GLU A O 1
ATOM 681 N N . MET A 1 83 ? -9.141 -3.052 8.159 1.00 95.38 83 MET A N 1
ATOM 682 C CA . MET A 1 83 ? -8.456 -2.757 9.425 1.00 95.38 83 MET A CA 1
ATOM 683 C C . MET A 1 83 ? -9.047 -1.566 10.193 1.00 95.38 83 MET A C 1
ATOM 685 O O . MET A 1 83 ? -8.880 -1.466 11.410 1.00 95.38 83 MET A O 1
ATOM 689 N N . THR A 1 84 ? -9.673 -0.607 9.502 1.00 95.38 84 THR A N 1
ATOM 690 C CA . THR A 1 84 ? -10.108 0.668 10.109 1.00 95.38 84 THR A CA 1
ATOM 691 C C . THR A 1 84 ? -11.602 0.941 9.983 1.00 95.38 84 THR A C 1
ATOM 693 O O . THR A 1 84 ? -12.124 1.811 10.680 1.00 95.38 84 THR A O 1
ATOM 696 N N . GLY A 1 85 ? -12.303 0.234 9.097 1.00 93.75 85 GLY A N 1
ATOM 697 C CA . GLY A 1 85 ? -13.690 0.503 8.717 1.00 93.75 85 GLY A CA 1
ATOM 698 C C . GLY A 1 85 ? -13.879 1.769 7.871 1.00 93.75 85 GLY A C 1
ATOM 699 O O . GLY A 1 85 ? -15.014 2.098 7.523 1.00 93.75 85 GLY A O 1
ATOM 700 N N . LEU A 1 86 ? -12.805 2.495 7.537 1.00 92.00 86 LEU A N 1
ATOM 701 C CA . LEU A 1 86 ? -12.873 3.746 6.781 1.00 92.00 86 LEU A CA 1
ATOM 702 C C . LEU A 1 86 ? -12.897 3.456 5.282 1.00 92.00 86 LEU A C 1
ATOM 704 O O . LEU A 1 86 ? -11.936 2.948 4.706 1.00 92.00 86 LEU A O 1
ATOM 708 N N . ASP A 1 87 ? -13.999 3.812 4.633 1.00 84.38 87 ASP A N 1
ATOM 709 C CA . ASP A 1 87 ? -14.106 3.752 3.180 1.00 84.38 87 ASP A CA 1
ATOM 710 C C . ASP A 1 87 ? -13.563 5.052 2.574 1.00 84.38 87 ASP A C 1
ATOM 712 O O . ASP A 1 87 ? -14.222 6.089 2.608 1.00 84.38 87 ASP A O 1
ATOM 716 N N . GLN A 1 88 ? -12.356 4.994 2.004 1.00 71.75 88 GLN A N 1
ATOM 717 C CA . GLN A 1 88 ? -11.707 6.154 1.378 1.00 71.75 88 GLN A CA 1
ATOM 718 C C . GLN A 1 88 ? -12.44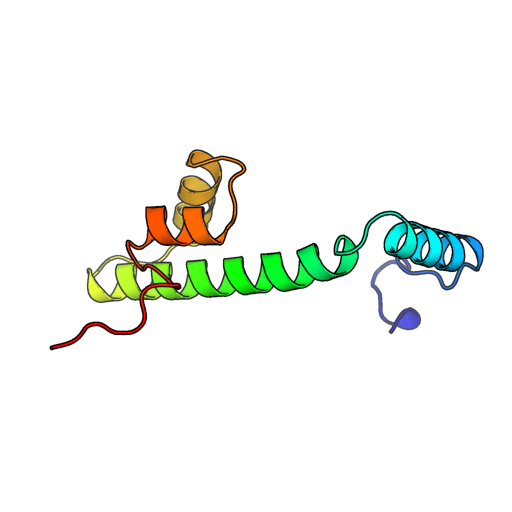4 6.685 0.134 1.00 71.75 88 GLN A C 1
ATOM 720 O O . GLN A 1 88 ? -12.118 7.772 -0.344 1.00 71.75 88 GLN A O 1
ATOM 725 N N . PHE A 1 89 ? -13.413 5.939 -0.407 1.00 71.00 89 PHE A N 1
ATOM 726 C CA . PHE A 1 89 ? -14.178 6.318 -1.597 1.00 71.00 89 PHE A CA 1
ATOM 727 C C . PHE A 1 89 ? -15.610 6.753 -1.284 1.00 71.00 89 PHE A C 1
ATOM 729 O O . PHE A 1 89 ? -16.265 7.355 -2.140 1.00 71.00 89 PHE A O 1
ATOM 736 N N . LYS A 1 90 ? -16.098 6.519 -0.061 1.00 64.19 90 LYS A N 1
ATOM 737 C CA . LYS A 1 90 ? -17.295 7.200 0.432 1.00 64.19 90 LYS A CA 1
ATOM 738 C C . LYS A 1 90 ? -16.893 8.593 0.887 1.00 64.19 90 LYS A C 1
ATOM 740 O O . LYS A 1 90 ? -16.388 8.784 1.987 1.00 64.19 90 LYS A O 1
ATOM 745 N N . GLY A 1 91 ? -17.135 9.571 0.015 1.00 53.22 91 GLY A N 1
ATOM 746 C CA . GLY A 1 91 ? -17.171 10.970 0.430 1.00 53.22 91 GLY A CA 1
ATOM 747 C C . GLY A 1 91 ? -18.083 11.128 1.648 1.00 53.22 91 GLY A C 1
ATOM 748 O O . GLY A 1 91 ? -19.081 10.417 1.761 1.00 53.22 91 GLY A O 1
ATOM 749 N N . ASP A 1 92 ? -17.691 12.026 2.548 1.00 51.03 92 ASP A N 1
ATOM 750 C CA . ASP A 1 92 ? -18.359 12.341 3.808 1.00 51.03 92 ASP A CA 1
ATOM 751 C C . ASP A 1 92 ? -19.889 12.417 3.619 1.00 51.03 92 ASP A C 1
ATOM 753 O O . ASP A 1 92 ? -20.414 13.363 3.034 1.00 51.03 92 ASP A O 1
ATOM 757 N N . GLN A 1 93 ? -20.607 11.372 4.042 1.00 48.03 93 GLN A N 1
ATOM 758 C CA . GLN A 1 93 ? -22.070 11.372 4.131 1.00 48.03 93 GLN A CA 1
ATOM 759 C C . GLN A 1 93 ? -22.488 11.650 5.573 1.00 48.03 93 GLN A C 1
ATOM 761 O O . GLN A 1 93 ? -23.312 10.940 6.148 1.00 48.03 93 GLN A O 1
ATOM 766 N N . SER A 1 94 ? -21.891 12.676 6.174 1.00 44.00 94 SER A N 1
ATOM 767 C CA . SER A 1 94 ? -22.482 13.333 7.327 1.00 44.00 94 SER A CA 1
ATOM 768 C C . SER A 1 94 ? -23.680 14.160 6.846 1.00 44.00 94 SER A C 1
ATOM 770 O O . SER A 1 94 ? -23.543 15.154 6.135 1.00 44.00 94 SER A O 1
ATOM 772 N N . ASN A 1 95 ? -24.872 13.684 7.201 1.00 36.50 95 ASN A N 1
ATOM 773 C CA . ASN A 1 95 ? -26.117 14.445 7.225 1.00 36.50 95 ASN A CA 1
ATOM 774 C C . ASN A 1 95 ? -26.557 14.547 8.685 1.00 36.50 95 ASN A C 1
ATOM 776 O O . ASN A 1 95 ? -26.482 13.498 9.369 1.00 36.50 95 ASN A O 1
#

pLDDT: mean 88.01, std 14.3, range [36.5, 98.19]

Foldseek 3Di:
DQVPDPPSPRDPDVVVVVVVVVCCVVDPCPVVCVVVQVVLLVVLLVLLCVVCVVVVHHDDPVVVVVQLPVVPDDRSQVSSCVRRVDNPPPDDPDD